Protein AF-A0AAU6Q369-F1 (afdb_monomer)

Mean predicted aligned error: 13.65 Å

Organism: NCBI:txid3112952

Secondary structure (DSSP, 8-state):
-PPP-SHHHHHHHHHHHHHHHTSTT----HHHHHHHHHSPPPPPTTS-HHHHHHHHHHHHHHHHHHHHHHHHHHHHHHHHHHHHHHTSTTSHHHHHHHHHHHHHHHSS---

Foldseek 3Di:
DDQDPDPVSVVVVVVVQVVQVPDPPRDRVVVVVVCVQLDQDDDDPPDDPVVSVVVSVVSNVVVVVVVVVVVVVVVVVVVVVLVCQQPDVVHDVVVVVVVVVVVVVVPPDDD

Solvent-accessible surface area (backbone atoms only — not comparable to full-atom values): 6662 Å² total; per-residue (Å²): 137,86,82,63,88,46,72,67,43,46,53,51,51,52,52,55,51,56,56,42,68,72,42,89,90,56,83,62,67,52,68,63,49,50,53,61,72,67,48,86,72,84,78,56,94,92,54,55,71,69,58,46,53,50,51,52,49,51,51,50,52,53,51,53,53,54,54,49,52,48,51,53,52,53,50,54,53,51,48,53,53,48,53,52,50,41,72,35,93,82,14,50,62,56,53,53,55,52,45,54,59,50,50,57,65,73,68,60,76,86,126

Structure (mmCIF, N/CA/C/O backbone):
data_AF-A0AAU6Q369-F1
#
_entry.id   AF-A0AAU6Q369-F1
#
loop_
_atom_site.group_PDB
_atom_site.id
_atom_site.type_symbol
_atom_site.label_atom_id
_atom_site.label_alt_id
_atom_site.label_comp_id
_atom_site.label_asym_id
_atom_site.label_entity_id
_atom_site.label_seq_id
_atom_site.pdbx_PDB_ins_code
_atom_site.Cartn_x
_atom_site.Cartn_y
_atom_site.Cartn_z
_atom_site.occupancy
_atom_site.B_iso_or_equiv
_atom_site.auth_seq_id
_atom_site.auth_comp_id
_atom_site.auth_asym_id
_atom_site.auth_atom_id
_atom_site.pdbx_PDB_model_num
ATOM 1 N N . MET A 1 1 ? -9.914 18.527 2.950 1.00 54.19 1 MET A N 1
ATOM 2 C CA . MET A 1 1 ? -11.254 18.018 2.575 1.00 54.19 1 MET A CA 1
ATOM 3 C C . MET A 1 1 ? -11.810 17.245 3.769 1.00 54.19 1 MET A C 1
ATOM 5 O O . MET A 1 1 ? -11.043 16.518 4.384 1.00 54.19 1 MET A O 1
ATOM 9 N N . LYS A 1 2 ? -13.066 17.463 4.187 1.00 54.66 2 LYS A N 1
ATOM 10 C CA . LYS A 1 2 ? -13.653 16.748 5.342 1.00 54.66 2 LYS A CA 1
ATOM 11 C C . LYS A 1 2 ? -14.135 15.364 4.893 1.00 54.66 2 LYS A C 1
ATOM 13 O O . LYS A 1 2 ? -14.84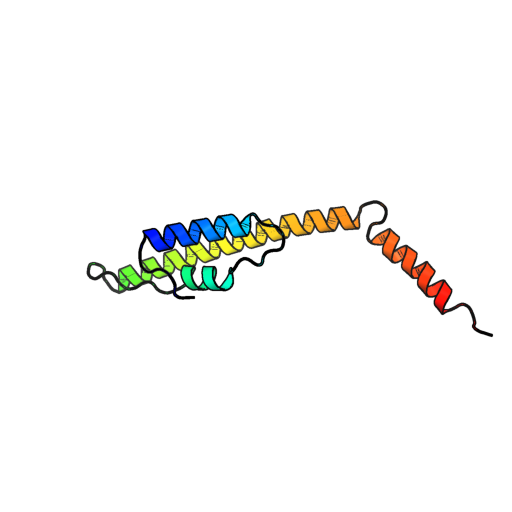6 15.281 3.897 1.00 54.66 2 LYS A O 1
ATOM 18 N N . LEU A 1 3 ? -13.756 14.311 5.620 1.00 56.22 3 LEU A N 1
ATOM 19 C CA . LEU A 1 3 ? -14.163 12.937 5.308 1.00 56.22 3 LEU A CA 1
ATOM 20 C C . LEU A 1 3 ? -15.655 12.705 5.625 1.00 56.22 3 LEU A C 1
ATOM 22 O O . LEU A 1 3 ? -16.151 13.209 6.641 1.00 56.22 3 LEU A O 1
ATOM 26 N N . PRO A 1 4 ? -16.379 11.949 4.779 1.00 68.12 4 PRO A N 1
ATOM 27 C CA . PRO A 1 4 ? -17.793 11.666 4.977 1.00 68.12 4 PRO A CA 1
ATOM 28 C C . PRO A 1 4 ? -18.026 10.720 6.161 1.00 68.12 4 PRO A C 1
ATOM 30 O O . PRO A 1 4 ? -17.366 9.693 6.307 1.00 68.12 4 PRO A O 1
ATOM 33 N N . LYS A 1 5 ? -19.007 11.062 7.004 1.00 68.81 5 LYS A N 1
ATOM 34 C CA . LYS A 1 5 ? -19.382 10.270 8.189 1.00 68.81 5 LYS A CA 1
ATOM 35 C C . LYS A 1 5 ? -20.499 9.257 7.919 1.00 68.81 5 LYS A C 1
ATOM 37 O O . LYS A 1 5 ? -20.651 8.311 8.681 1.00 68.81 5 LYS A O 1
ATOM 42 N N . THR A 1 6 ? -21.272 9.445 6.850 1.00 75.00 6 THR A N 1
ATOM 43 C CA . THR A 1 6 ? -22.414 8.590 6.497 1.00 75.00 6 THR A CA 1
ATOM 44 C C . THR A 1 6 ? -21.986 7.433 5.596 1.00 75.00 6 THR A C 1
ATOM 46 O O . THR A 1 6 ? -21.026 7.559 4.835 1.00 75.00 6 THR A O 1
ATOM 49 N N . ALA A 1 7 ? -22.710 6.311 5.651 1.00 61.41 7 ALA A N 1
ATOM 50 C CA . ALA A 1 7 ? -22.468 5.158 4.777 1.00 61.41 7 ALA A CA 1
ATOM 51 C C . ALA A 1 7 ? -22.526 5.546 3.288 1.00 61.41 7 ALA A C 1
ATOM 53 O O . ALA A 1 7 ? -21.645 5.192 2.512 1.00 61.41 7 ALA A O 1
ATOM 54 N N . GLU A 1 8 ? -23.503 6.370 2.920 1.00 64.12 8 GLU A N 1
ATOM 55 C CA . GLU A 1 8 ? -23.689 6.898 1.566 1.00 64.12 8 GLU A CA 1
ATOM 56 C C . GLU A 1 8 ? -22.504 7.758 1.102 1.00 64.12 8 GLU A C 1
ATOM 58 O O . GLU A 1 8 ? -22.017 7.622 -0.020 1.00 64.12 8 GLU A O 1
ATOM 63 N N . GLY A 1 9 ? -21.964 8.592 1.996 1.00 68.94 9 GLY A N 1
ATOM 64 C CA . GLY A 1 9 ? -20.775 9.383 1.704 1.00 68.94 9 GLY A CA 1
ATOM 65 C C . GLY A 1 9 ? -19.510 8.528 1.568 1.00 68.94 9 GLY A C 1
ATOM 66 O O . GLY A 1 9 ? -18.663 8.832 0.732 1.00 68.94 9 GLY A O 1
ATOM 67 N N . LYS A 1 10 ? -19.396 7.432 2.330 1.00 67.38 10 LYS A N 1
ATOM 68 C CA . LYS A 1 10 ? -18.300 6.459 2.188 1.00 67.38 10 LYS A CA 1
ATOM 69 C C . LYS A 1 10 ? -18.374 5.706 0.853 1.00 67.38 10 LYS A C 1
ATOM 71 O O . LYS A 1 10 ? -17.348 5.552 0.199 1.00 67.38 10 LYS A O 1
ATOM 76 N N . ILE A 1 11 ? -19.572 5.298 0.420 1.00 69.00 11 ILE A N 1
ATOM 77 C CA . ILE A 1 11 ? -19.799 4.644 -0.884 1.00 69.00 11 ILE A CA 1
ATOM 78 C C . ILE A 1 11 ? -19.431 5.589 -2.032 1.00 69.00 11 ILE A C 1
ATOM 80 O O . ILE A 1 11 ? -18.718 5.195 -2.953 1.00 69.00 11 ILE A O 1
ATOM 84 N N . LYS A 1 12 ? -19.871 6.850 -1.955 1.00 70.88 12 LYS A N 1
ATOM 85 C CA . LYS A 1 12 ? -19.549 7.866 -2.961 1.00 70.88 12 LYS A CA 1
ATOM 86 C C . LYS A 1 12 ? -18.042 8.106 -3.070 1.00 70.88 12 LYS A C 1
ATOM 88 O O . LYS A 1 12 ? -17.504 8.086 -4.172 1.00 70.88 12 LYS A O 1
ATOM 93 N N . LEU A 1 13 ? -17.363 8.252 -1.931 1.00 72.19 13 LEU A N 1
ATOM 94 C CA . LEU A 1 13 ? -15.910 8.395 -1.889 1.00 72.19 13 LEU A CA 1
ATOM 95 C C . LEU A 1 13 ? -15.225 7.175 -2.527 1.00 72.19 13 LEU A C 1
ATOM 97 O O . LEU A 1 13 ? -14.368 7.342 -3.388 1.00 72.19 13 LEU A O 1
ATOM 101 N N . ALA A 1 14 ? -15.640 5.951 -2.181 1.00 67.75 14 ALA A N 1
ATOM 102 C CA . ALA A 1 14 ? -15.085 4.725 -2.761 1.00 67.75 14 ALA A CA 1
ATOM 103 C C . ALA A 1 14 ? -15.242 4.655 -4.294 1.00 67.75 14 ALA A C 1
ATOM 105 O O . ALA A 1 14 ? -14.309 4.247 -4.984 1.00 67.75 14 ALA A O 1
ATOM 106 N N . ALA A 1 15 ? -16.383 5.090 -4.837 1.00 70.50 15 ALA A N 1
ATOM 107 C CA . ALA A 1 15 ? -16.613 5.152 -6.281 1.00 70.50 15 ALA A CA 1
ATOM 108 C C . ALA A 1 15 ? -15.702 6.179 -6.980 1.00 70.50 15 ALA A C 1
ATOM 110 O O . ALA A 1 15 ? -15.103 5.868 -8.009 1.00 70.50 15 ALA A O 1
ATOM 111 N N . GLU A 1 16 ? -15.541 7.371 -6.396 1.00 73.88 16 GLU A N 1
ATOM 112 C CA . GLU A 1 16 ? -14.643 8.419 -6.909 1.00 73.88 16 GLU A CA 1
ATOM 113 C C . GLU A 1 16 ? -13.180 7.942 -6.938 1.00 73.88 16 GLU A C 1
ATOM 115 O O . GLU A 1 16 ? -12.448 8.184 -7.898 1.00 73.88 16 GLU A O 1
ATOM 120 N N . LEU A 1 17 ? -12.764 7.191 -5.918 1.00 67.94 17 LEU A N 1
ATOM 121 C CA . LEU A 1 17 ? -11.420 6.622 -5.816 1.00 67.94 17 LEU A CA 1
ATOM 122 C C . LEU A 1 17 ? -11.176 5.492 -6.818 1.00 67.94 17 LEU A C 1
ATOM 124 O O . LEU A 1 17 ? -10.103 5.431 -7.415 1.00 67.94 17 LEU A O 1
ATOM 128 N N . LEU A 1 18 ? -12.165 4.620 -7.034 1.00 66.88 18 LEU A N 1
ATOM 129 C CA . LEU A 1 18 ? -12.107 3.587 -8.071 1.00 66.88 18 LEU A CA 1
ATOM 130 C C . LEU A 1 18 ? -11.991 4.207 -9.467 1.00 66.88 18 LEU A C 1
ATOM 132 O O . LEU A 1 18 ? -11.221 3.721 -10.292 1.00 66.88 18 LEU A O 1
ATOM 136 N N . GLN A 1 19 ? -12.705 5.304 -9.719 1.00 69.62 19 GLN A N 1
ATOM 137 C CA . GLN A 1 19 ? -12.635 6.024 -10.987 1.00 69.62 19 GLN A CA 1
ATOM 138 C C . GLN A 1 19 ? -11.279 6.720 -11.181 1.00 69.62 19 GLN A C 1
ATOM 140 O O . GLN A 1 19 ? -10.708 6.659 -12.270 1.00 69.62 19 GLN A O 1
ATOM 145 N N . ALA A 1 20 ? -10.720 7.321 -10.127 1.00 66.06 20 ALA A N 1
ATOM 146 C CA . ALA A 1 20 ? -9.376 7.897 -10.161 1.00 66.06 20 ALA A CA 1
ATOM 147 C C . ALA A 1 20 ? -8.289 6.823 -10.371 1.00 66.06 20 ALA A C 1
ATOM 149 O O . ALA A 1 20 ? -7.318 7.068 -11.082 1.00 66.06 20 ALA A O 1
ATOM 150 N N . ALA A 1 21 ? -8.476 5.610 -9.833 1.00 63.97 21 ALA A N 1
ATOM 151 C CA . ALA A 1 21 ? -7.532 4.495 -9.982 1.00 63.97 21 ALA A CA 1
ATOM 152 C C . ALA A 1 21 ? -7.450 3.967 -11.419 1.00 63.97 21 ALA A C 1
ATOM 154 O O . ALA A 1 21 ? -6.450 3.365 -11.808 1.00 63.97 21 ALA A O 1
ATOM 155 N N . GLN A 1 22 ? -8.502 4.189 -12.206 1.00 61.91 22 GLN A N 1
ATOM 156 C CA . GLN A 1 22 ? -8.567 3.803 -13.612 1.00 61.91 22 GLN A CA 1
ATOM 157 C C . GLN A 1 22 ? -7.860 4.801 -14.540 1.00 61.91 22 GLN A C 1
ATOM 159 O O . GLN A 1 22 ? -7.663 4.483 -15.712 1.00 61.91 22 GLN A O 1
ATOM 164 N N . GLN A 1 23 ? -7.462 5.986 -14.056 1.00 65.44 23 GLN A N 1
ATOM 165 C CA . GLN A 1 23 ? -6.806 7.004 -14.878 1.00 65.44 23 GLN A CA 1
ATOM 166 C C . GLN A 1 23 ? -5.272 6.934 -14.771 1.00 65.44 23 GLN A C 1
ATOM 168 O O . GLN A 1 23 ? -4.714 7.168 -13.697 1.00 65.44 23 GLN A O 1
ATOM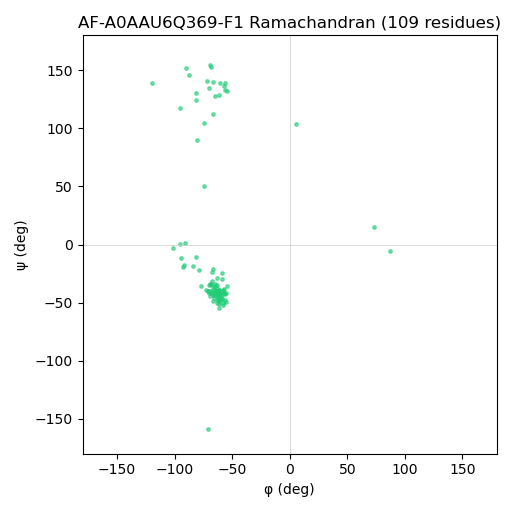 173 N N . PRO A 1 24 ? -4.551 6.656 -15.874 1.00 59.53 24 PRO A N 1
ATOM 174 C CA . PRO A 1 24 ? -3.092 6.645 -15.873 1.00 59.53 24 PRO A CA 1
ATOM 175 C C . PRO A 1 24 ? -2.518 8.026 -15.521 1.00 59.53 24 PRO A C 1
ATOM 177 O O . PRO A 1 24 ? -2.868 9.023 -16.146 1.00 59.53 24 PRO A O 1
ATOM 180 N N . GLY A 1 25 ? -1.602 8.084 -14.551 1.00 63.25 25 GLY A N 1
ATOM 181 C CA . GLY A 1 25 ? -0.827 9.293 -14.232 1.00 63.25 25 GLY A CA 1
ATOM 182 C C . GLY A 1 25 ? -1.475 10.269 -13.244 1.00 63.25 25 GLY A C 1
ATOM 183 O O . GLY A 1 25 ? -0.809 11.210 -12.816 1.00 63.25 25 GLY A O 1
ATOM 184 N N . GLN A 1 26 ? -2.722 10.043 -12.826 1.00 60.34 26 GLN A N 1
ATOM 185 C CA . GLN A 1 26 ? -3.318 10.777 -11.708 1.00 60.34 26 GLN A CA 1
ATOM 186 C C . GLN A 1 26 ? -2.861 10.146 -10.382 1.00 60.34 26 GLN A C 1
ATOM 188 O O . GLN A 1 26 ? -3.057 8.943 -10.184 1.00 60.34 26 GLN A O 1
ATOM 193 N N . PRO A 1 27 ? -2.249 10.910 -9.457 1.00 59.25 27 PRO A N 1
ATOM 194 C CA . PRO A 1 27 ? -1.934 10.394 -8.139 1.00 59.25 27 PRO A CA 1
ATOM 195 C C . PRO A 1 27 ? -3.239 10.119 -7.399 1.00 59.25 27 PRO A C 1
ATOM 197 O O . PRO A 1 27 ? -3.983 11.030 -7.035 1.00 59.25 27 PRO A O 1
ATOM 200 N N . LEU A 1 28 ? -3.507 8.839 -7.159 1.00 63.00 28 LEU A N 1
ATOM 201 C CA . LEU A 1 28 ? -4.534 8.444 -6.213 1.00 63.00 28 LEU A CA 1
ATOM 202 C C . LEU A 1 28 ? -4.228 9.081 -4.851 1.00 63.00 28 LEU A C 1
ATOM 204 O O . LEU A 1 28 ? -3.069 9.048 -4.422 1.00 63.00 28 LEU A O 1
ATOM 208 N N . PRO A 1 29 ? -5.232 9.591 -4.115 1.00 67.19 29 PRO A N 1
ATOM 209 C CA . PRO A 1 29 ? -5.048 10.074 -2.749 1.00 67.19 29 PRO A CA 1
ATOM 210 C C . PRO A 1 29 ? -4.904 8.888 -1.774 1.00 67.19 29 PRO A C 1
ATOM 212 O O . PRO A 1 29 ? -5.586 8.807 -0.754 1.00 67.19 29 PRO A O 1
ATOM 215 N N . LEU A 1 30 ? -4.006 7.948 -2.096 1.00 64.75 30 LEU A N 1
ATOM 216 C CA . LEU A 1 30 ? -3.735 6.716 -1.358 1.00 64.75 30 LEU A CA 1
ATOM 217 C C . LEU A 1 30 ? -3.397 6.998 0.102 1.00 64.75 30 LEU A C 1
ATOM 219 O O . LEU A 1 30 ? -3.840 6.246 0.955 1.00 64.75 30 LEU A O 1
ATOM 223 N N . GLY A 1 31 ? -2.691 8.094 0.399 1.00 64.38 31 GLY A N 1
ATOM 224 C CA . GLY A 1 31 ? -2.405 8.497 1.780 1.00 64.38 31 GLY A CA 1
ATOM 225 C C . GLY A 1 31 ? -3.681 8.694 2.601 1.00 64.38 31 GLY A C 1
ATOM 226 O O . GLY A 1 31 ? -3.861 8.042 3.618 1.00 64.38 31 GLY A O 1
ATOM 227 N N . GLN A 1 32 ? -4.633 9.485 2.098 1.00 66.12 32 GLN A N 1
ATOM 228 C CA . GLN A 1 32 ? -5.911 9.716 2.788 1.00 66.12 32 GLN A CA 1
ATOM 229 C C . GLN A 1 32 ? -6.786 8.458 2.841 1.00 66.12 32 GLN A C 1
ATOM 231 O O . GLN A 1 32 ? -7.553 8.273 3.786 1.00 66.12 32 GLN A O 1
ATOM 236 N N . LEU A 1 33 ? -6.677 7.593 1.829 1.00 67.44 33 LEU A N 1
ATOM 237 C CA . LEU A 1 33 ? -7.371 6.312 1.813 1.00 67.44 33 LEU A CA 1
ATOM 238 C C . LEU A 1 33 ? -6.839 5.374 2.893 1.00 67.44 33 LEU A C 1
ATOM 240 O O . LEU A 1 33 ? -7.618 4.794 3.641 1.00 67.44 33 LEU A O 1
ATOM 244 N N . ILE A 1 34 ? -5.517 5.244 2.968 1.00 68.38 34 ILE A N 1
ATOM 245 C CA . ILE A 1 34 ? -4.822 4.431 3.957 1.00 68.38 34 ILE A CA 1
ATOM 246 C C . ILE A 1 34 ? -5.137 4.973 5.345 1.00 68.38 34 ILE A C 1
ATOM 248 O O . ILE A 1 34 ? -5.589 4.194 6.174 1.00 68.38 34 ILE A O 1
ATOM 252 N N . ASP A 1 35 ? -5.035 6.288 5.561 1.00 70.19 35 ASP A N 1
ATOM 253 C CA . ASP A 1 35 ? -5.388 6.938 6.827 1.00 70.19 35 ASP A CA 1
ATOM 254 C C . ASP A 1 35 ? -6.829 6.618 7.249 1.00 70.19 35 ASP A C 1
ATOM 256 O O . ASP A 1 35 ? -7.083 6.318 8.413 1.00 70.19 35 ASP A O 1
ATOM 260 N N . HIS A 1 36 ? -7.786 6.616 6.313 1.00 69.00 36 HIS A N 1
ATOM 261 C CA . HIS A 1 36 ? -9.170 6.244 6.612 1.00 69.00 36 HIS A CA 1
ATOM 262 C C . HIS A 1 36 ? -9.335 4.750 6.913 1.00 69.00 36 HIS A C 1
ATOM 264 O O . HIS A 1 36 ? -10.078 4.377 7.821 1.00 69.00 36 HIS A O 1
ATOM 270 N N . LEU A 1 37 ? -8.656 3.897 6.147 1.00 69.00 37 LEU A N 1
ATOM 271 C CA . LEU A 1 37 ? -8.731 2.451 6.300 1.00 69.00 37 LEU A CA 1
ATOM 272 C C . LEU A 1 37 ? -8.067 1.989 7.597 1.00 69.00 37 LEU A C 1
ATOM 274 O O . LEU A 1 37 ? -8.573 1.058 8.206 1.00 69.00 37 LEU A O 1
ATOM 278 N N . ILE A 1 38 ? -6.995 2.627 8.067 1.00 73.06 38 ILE A N 1
ATOM 279 C CA . ILE A 1 38 ? -6.296 2.226 9.300 1.00 73.06 38 ILE A CA 1
ATOM 280 C C . ILE A 1 38 ? -6.756 2.992 10.544 1.00 73.06 38 ILE A C 1
ATOM 282 O O . ILE A 1 38 ? -6.426 2.579 11.652 1.00 73.06 38 ILE A O 1
ATOM 286 N N . ALA A 1 39 ? -7.527 4.075 10.392 1.00 80.25 39 ALA A N 1
ATOM 287 C CA . ALA A 1 39 ? -8.041 4.840 11.525 1.00 80.25 39 ALA A CA 1
ATOM 288 C C . ALA A 1 39 ? -8.860 3.960 12.476 1.00 80.25 39 ALA A C 1
ATOM 290 O O . ALA A 1 39 ? -9.709 3.175 12.029 1.00 80.25 39 ALA A O 1
ATOM 291 N N . ALA A 1 40 ? -8.628 4.136 13.779 1.00 81.38 40 ALA A N 1
ATOM 292 C CA . ALA A 1 40 ? -9.429 3.523 14.830 1.00 81.38 40 ALA A CA 1
ATOM 293 C C . ALA A 1 40 ? -10.904 3.911 14.658 1.00 81.38 40 ALA A C 1
ATOM 295 O O . ALA A 1 40 ? -11.237 5.077 14.414 1.00 81.38 40 ALA A O 1
ATOM 296 N N . GLN A 1 41 ? -11.784 2.921 14.736 1.00 82.75 41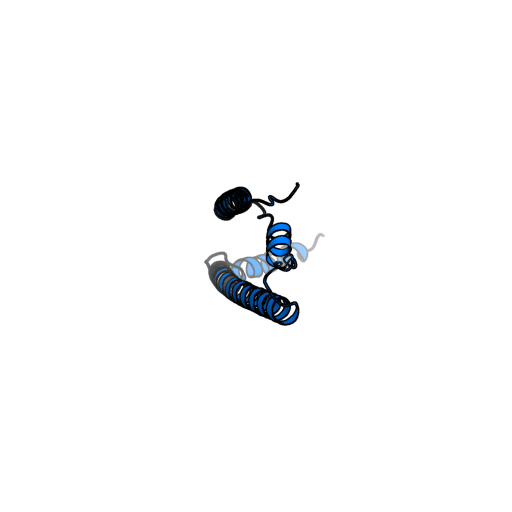 GLN A N 1
ATOM 297 C CA . GLN A 1 41 ? -13.221 3.119 14.668 1.00 82.75 41 GLN A CA 1
ATOM 298 C C . GLN A 1 41 ? -13.767 3.396 16.071 1.00 82.75 41 GLN A C 1
ATOM 300 O O . GLN A 1 41 ? -13.268 2.846 17.054 1.00 82.75 41 GLN A O 1
ATOM 305 N N . PRO A 1 42 ? -14.799 4.246 16.191 1.00 86.31 42 PRO A N 1
ATOM 306 C CA . PRO A 1 42 ? -15.452 4.465 17.473 1.00 86.31 42 PRO A CA 1
ATOM 307 C C . PRO A 1 42 ? -16.041 3.152 18.000 1.00 86.31 42 PRO A C 1
ATOM 309 O O . PRO A 1 42 ? -16.635 2.390 17.234 1.00 86.31 42 PRO A O 1
ATOM 312 N N . GLN A 1 43 ? -15.896 2.917 19.304 1.00 90.25 43 GLN A N 1
ATOM 313 C CA . GLN A 1 43 ? -16.481 1.756 19.970 1.00 90.25 43 GLN A CA 1
ATOM 314 C C . GLN A 1 43 ? -18.018 1.832 19.925 1.00 90.25 43 GLN A C 1
ATOM 316 O O . GLN A 1 43 ? -18.583 2.848 20.344 1.00 90.25 43 GLN A O 1
ATOM 321 N N . PRO A 1 44 ? -18.716 0.783 19.454 1.00 91.44 44 PRO A N 1
ATOM 322 C CA . PRO A 1 44 ? -20.168 0.701 19.554 1.00 91.44 44 PRO A CA 1
ATOM 323 C C . PRO A 1 44 ? -20.624 0.569 21.013 1.00 91.44 44 PRO A C 1
ATOM 325 O O . PRO A 1 44 ? -20.050 -0.206 21.774 1.00 91.44 44 PRO A O 1
ATOM 328 N N . GLU A 1 45 ? -21.712 1.249 21.387 1.00 91.50 45 GLU A N 1
ATOM 329 C CA . GLU A 1 45 ? -22.264 1.210 22.756 1.00 91.50 45 GLU A CA 1
ATOM 330 C C . GLU A 1 45 ? -22.646 -0.209 23.223 1.00 91.50 45 GLU A C 1
ATOM 332 O O . GLU A 1 45 ? -22.670 -0.489 24.418 1.00 91.50 45 GLU A O 1
ATOM 337 N N . SER A 1 46 ? -22.927 -1.119 22.286 1.00 92.94 46 SER A N 1
ATOM 338 C CA . SER A 1 46 ? -23.344 -2.499 22.555 1.00 92.94 46 SER A CA 1
ATOM 339 C C . SER A 1 46 ? -22.199 -3.517 22.639 1.00 92.94 46 SER A C 1
ATOM 341 O O . SER A 1 46 ? -22.476 -4.706 22.789 1.00 92.94 46 SER A O 1
ATOM 343 N N . VAL A 1 47 ? -20.936 -3.103 22.491 1.00 93.00 47 VAL A N 1
ATOM 344 C CA . VAL A 1 47 ? -19.776 -4.010 22.402 1.00 93.00 47 VAL A CA 1
ATOM 345 C C . VAL A 1 47 ? -18.797 -3.721 23.537 1.00 93.00 47 VAL A C 1
ATOM 347 O O . VAL A 1 47 ? -18.543 -2.565 23.876 1.00 93.00 47 VAL A O 1
ATOM 350 N N . THR A 1 48 ? -18.234 -4.770 24.144 1.00 95.94 48 THR A N 1
ATOM 351 C CA . THR A 1 48 ? -17.225 -4.597 25.199 1.00 95.94 48 THR A CA 1
ATOM 352 C C . THR A 1 48 ? -15.931 -4.018 24.624 1.00 95.94 48 THR A C 1
ATOM 354 O O . THR A 1 48 ? -15.600 -4.241 23.462 1.00 95.94 48 THR A O 1
ATOM 357 N N . GLU A 1 49 ? -15.155 -3.304 25.441 1.00 93.31 49 GLU A N 1
ATOM 358 C CA . GLU A 1 49 ? -13.877 -2.726 24.995 1.00 93.31 49 GLU A CA 1
ATOM 359 C C . GLU A 1 49 ? -12.915 -3.804 24.473 1.00 93.31 49 GLU A C 1
ATOM 361 O O . GLU A 1 49 ? -12.252 -3.621 23.452 1.00 93.31 49 GLU A O 1
ATOM 366 N N . LYS A 1 50 ? -12.888 -4.964 25.140 1.00 95.50 50 LYS A N 1
ATOM 367 C CA . LYS A 1 50 ? -12.069 -6.111 24.743 1.00 95.50 50 LYS A CA 1
ATOM 368 C C . LYS A 1 50 ? -12.444 -6.628 23.353 1.00 95.50 50 LYS A C 1
ATOM 370 O O . LYS A 1 50 ? -11.549 -6.859 22.541 1.00 95.50 50 LYS A O 1
ATOM 375 N N . ASP A 1 51 ? -13.736 -6.819 23.094 1.00 95.12 51 ASP A N 1
ATOM 376 C CA . ASP A 1 51 ? -14.206 -7.345 21.809 1.00 95.12 51 ASP A CA 1
ATOM 377 C C . ASP A 1 51 ? -13.977 -6.322 20.691 1.00 95.12 51 ASP A C 1
ATOM 379 O O . ASP A 1 51 ? -13.448 -6.679 19.641 1.00 95.12 51 ASP A O 1
ATOM 383 N N . HIS A 1 52 ? -14.239 -5.036 20.958 1.00 93.31 52 HIS A N 1
ATOM 384 C CA . HIS A 1 52 ? -13.961 -3.945 20.017 1.00 93.31 52 HIS A CA 1
ATOM 385 C C . HIS A 1 52 ? -12.474 -3.877 19.646 1.00 93.31 52 HIS A C 1
ATOM 387 O O . HIS A 1 52 ? -12.125 -3.842 18.468 1.00 93.31 52 HIS A O 1
ATOM 393 N N . CYS A 1 53 ? -11.573 -3.948 20.631 1.00 91.81 53 CYS A N 1
ATOM 394 C CA . CYS A 1 53 ? -10.130 -3.943 20.378 1.00 91.81 53 CYS A CA 1
ATOM 395 C C . CYS A 1 53 ? -9.674 -5.159 19.559 1.00 91.81 53 CYS A C 1
ATOM 397 O O . CYS A 1 53 ? -8.786 -5.046 18.711 1.00 91.81 53 CYS A O 1
ATOM 399 N N . TRP A 1 54 ? -10.269 -6.330 19.799 1.00 92.50 54 TRP A N 1
ATOM 400 C CA . TRP A 1 54 ? -9.980 -7.529 19.018 1.00 92.50 54 TRP A CA 1
ATOM 401 C C . TRP A 1 54 ? -10.450 -7.396 17.566 1.00 92.50 54 TRP A C 1
ATOM 403 O O . TRP A 1 54 ? -9.702 -7.735 16.647 1.00 92.50 54 TRP A O 1
ATOM 413 N N . GLU A 1 55 ? -11.649 -6.863 17.342 1.00 90.25 55 GLU A N 1
ATOM 414 C CA . GLU A 1 55 ? -12.178 -6.598 16.003 1.00 90.25 55 GLU A CA 1
ATOM 415 C C . GLU A 1 55 ? -11.330 -5.567 15.248 1.00 90.25 55 GLU A C 1
ATOM 417 O O . GLU A 1 55 ? -10.976 -5.788 14.086 1.00 90.25 55 GLU A O 1
ATOM 422 N N . GLU A 1 56 ? -10.926 -4.481 15.910 1.00 89.56 56 GLU A N 1
ATOM 423 C CA . GLU A 1 56 ? -10.016 -3.483 15.345 1.00 89.56 56 GLU A CA 1
ATOM 424 C C . GLU A 1 56 ? -8.662 -4.092 14.962 1.00 89.56 56 GLU A C 1
ATOM 426 O O . GLU A 1 56 ? -8.156 -3.837 13.865 1.00 89.56 56 GLU A O 1
ATOM 431 N N . TYR A 1 57 ? -8.102 -4.952 15.819 1.00 89.19 57 TYR A N 1
ATOM 432 C CA . TYR A 1 57 ? -6.868 -5.681 15.528 1.00 89.19 57 TYR A CA 1
ATOM 433 C C . TYR A 1 57 ? -7.016 -6.595 14.305 1.00 89.19 57 TYR A C 1
ATOM 435 O O . TYR A 1 57 ? -6.171 -6.570 13.406 1.00 89.19 57 TYR A O 1
ATOM 443 N N . GLN A 1 58 ? -8.093 -7.384 14.231 1.00 90.00 58 GLN A N 1
ATOM 444 C CA . GLN A 1 58 ? -8.334 -8.272 13.090 1.00 90.00 58 GLN A CA 1
ATOM 445 C C . GLN A 1 58 ? -8.527 -7.489 11.792 1.00 90.00 58 GLN A C 1
ATOM 447 O O . GLN A 1 58 ? -7.981 -7.869 10.754 1.00 90.00 58 GLN A O 1
ATOM 452 N N . ARG A 1 59 ? -9.233 -6.358 11.851 1.00 86.62 59 ARG A N 1
ATOM 453 C CA . ARG A 1 59 ? -9.407 -5.446 10.718 1.00 86.62 59 ARG A CA 1
ATOM 454 C C . ARG A 1 59 ? -8.069 -4.888 10.234 1.00 86.62 59 ARG A C 1
ATOM 456 O O . ARG A 1 59 ? -7.780 -4.964 9.040 1.00 86.62 59 ARG A O 1
ATOM 463 N N . ALA A 1 60 ? -7.235 -4.379 11.142 1.00 84.06 60 ALA A N 1
ATOM 464 C CA . ALA A 1 60 ? -5.907 -3.862 10.809 1.00 84.06 60 ALA A CA 1
ATOM 465 C C . ALA A 1 60 ? -5.007 -4.948 10.195 1.00 84.06 60 ALA A C 1
ATOM 467 O O . ALA A 1 60 ? -4.324 -4.708 9.198 1.00 84.06 60 ALA A O 1
ATOM 468 N N . ARG A 1 61 ? -5.056 -6.167 10.744 1.00 86.50 61 ARG A N 1
ATOM 469 C CA . ARG A 1 61 ? -4.332 -7.329 10.218 1.00 86.50 61 ARG A CA 1
ATOM 470 C C . ARG A 1 61 ? -4.812 -7.739 8.821 1.00 86.50 61 ARG A C 1
ATOM 472 O O . ARG A 1 61 ? -3.989 -8.059 7.972 1.00 86.50 61 ARG A O 1
ATOM 479 N N . GLY A 1 62 ? -6.117 -7.731 8.560 1.00 85.81 62 GLY A N 1
ATOM 480 C CA . GLY A 1 62 ? -6.654 -8.018 7.226 1.00 85.81 62 GLY A CA 1
ATOM 481 C C . GLY A 1 62 ? -6.196 -6.991 6.187 1.00 85.81 62 GLY A C 1
ATOM 482 O O . GLY A 1 62 ? -5.750 -7.354 5.101 1.00 85.81 62 GLY A O 1
ATOM 483 N N . LEU A 1 63 ? -6.230 -5.704 6.547 1.00 82.81 63 LEU A N 1
ATOM 484 C CA . LEU A 1 63 ? -5.768 -4.620 5.677 1.00 82.81 63 LEU A CA 1
ATOM 485 C C . LEU A 1 63 ? -4.277 -4.727 5.344 1.00 82.81 63 LEU A C 1
ATOM 487 O O . LEU A 1 63 ? -3.903 -4.533 4.187 1.00 82.81 63 LEU A O 1
ATOM 491 N N . SER A 1 64 ? -3.426 -5.060 6.319 1.00 81.06 64 SER A N 1
ATOM 492 C CA . SER A 1 64 ? -1.987 -5.196 6.073 1.00 81.06 64 SER A CA 1
ATOM 493 C C . SER A 1 64 ? -1.662 -6.356 5.129 1.00 81.06 64 SER A C 1
ATOM 495 O O . SER A 1 64 ? -0.805 -6.201 4.261 1.00 81.06 64 SER A O 1
ATOM 497 N N . LEU A 1 65 ? -2.387 -7.475 5.232 1.00 83.25 65 LEU A N 1
ATOM 498 C CA . LEU A 1 65 ? -2.249 -8.603 4.306 1.00 83.25 65 LEU A CA 1
ATOM 499 C C . LEU A 1 65 ? -2.632 -8.209 2.873 1.00 83.25 65 LEU A C 1
ATOM 501 O O . LEU A 1 65 ? -1.856 -8.441 1.950 1.00 83.25 65 LEU A O 1
ATOM 505 N N . HIS A 1 66 ? -3.773 -7.542 2.686 1.00 81.38 66 HIS A N 1
ATOM 506 C CA . HIS A 1 66 ? -4.200 -7.099 1.356 1.00 81.38 66 HIS A CA 1
ATOM 507 C C . HIS A 1 66 ? -3.240 -6.084 0.723 1.00 81.38 66 HIS A C 1
ATOM 509 O O . HIS A 1 66 ? -2.948 -6.174 -0.470 1.00 81.38 66 HIS A O 1
ATOM 515 N N . LEU A 1 67 ? -2.721 -5.134 1.508 1.00 80.50 67 LEU A N 1
ATOM 516 C CA . LEU A 1 67 ? -1.723 -4.174 1.027 1.00 80.50 67 LEU A CA 1
ATOM 517 C C . LEU A 1 67 ? -0.418 -4.866 0.619 1.00 80.50 67 LEU A C 1
ATOM 519 O O . LEU A 1 67 ? 0.180 -4.499 -0.393 1.00 80.50 67 LEU A O 1
ATOM 523 N N . PHE A 1 68 ? 0.015 -5.873 1.380 1.00 81.75 68 PHE A N 1
ATOM 524 C CA . PHE A 1 68 ? 1.206 -6.652 1.057 1.00 81.75 68 PHE A CA 1
ATOM 525 C C . PHE A 1 68 ? 1.035 -7.461 -0.237 1.00 81.75 68 PHE A C 1
ATOM 527 O O . PHE A 1 68 ? 1.906 -7.414 -1.108 1.00 81.75 68 PHE A O 1
ATOM 534 N N . ASP A 1 69 ? -0.101 -8.140 -0.406 1.00 82.00 69 ASP A N 1
ATOM 535 C CA . ASP A 1 69 ? -0.409 -8.887 -1.631 1.00 82.00 69 ASP A CA 1
ATOM 536 C C . ASP A 1 69 ? -0.396 -7.976 -2.864 1.00 82.00 69 A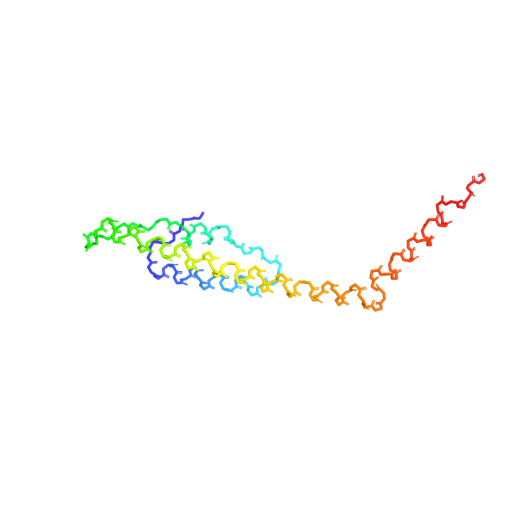SP A C 1
ATOM 538 O O . ASP A 1 69 ? 0.184 -8.317 -3.902 1.00 82.00 69 ASP A O 1
ATOM 542 N N . GLU A 1 70 ? -0.984 -6.785 -2.741 1.00 82.62 70 GLU A N 1
ATOM 543 C CA . GLU A 1 70 ? -1.025 -5.807 -3.821 1.00 82.62 70 GLU A CA 1
ATOM 544 C C . GLU A 1 70 ? 0.368 -5.249 -4.145 1.00 82.62 70 GLU A C 1
ATOM 546 O O . GLU A 1 70 ? 0.740 -5.165 -5.319 1.00 82.62 70 GLU A O 1
ATOM 551 N N . TYR A 1 71 ? 1.183 -4.958 -3.125 1.00 79.19 71 TYR A N 1
ATOM 552 C CA . TYR A 1 71 ? 2.592 -4.596 -3.299 1.00 79.19 71 TYR A CA 1
ATOM 553 C C . TYR A 1 71 ? 3.351 -5.672 -4.089 1.00 79.19 71 TYR A C 1
ATOM 555 O O . TYR A 1 71 ? 4.009 -5.366 -5.089 1.00 79.19 71 TYR A O 1
ATOM 563 N N . CYS A 1 72 ? 3.211 -6.944 -3.705 1.00 85.81 72 CYS A N 1
ATOM 564 C CA . CYS A 1 72 ? 3.846 -8.053 -4.409 1.00 85.81 72 CYS A CA 1
ATOM 565 C C . CYS A 1 72 ? 3.348 -8.187 -5.855 1.00 85.81 72 CYS A C 1
ATOM 567 O O . CYS A 1 72 ? 4.142 -8.446 -6.766 1.00 85.81 72 CYS A O 1
ATOM 569 N N . ARG A 1 73 ? 2.044 -8.015 -6.094 1.00 88.88 73 ARG A N 1
ATOM 570 C CA . ARG A 1 73 ? 1.444 -8.085 -7.433 1.00 88.88 73 ARG A CA 1
ATOM 571 C C . ARG A 1 73 ? 1.978 -6.980 -8.342 1.00 88.88 73 ARG A C 1
ATOM 573 O O . ARG A 1 73 ? 2.425 -7.274 -9.453 1.00 88.88 73 ARG A O 1
ATOM 580 N N . VAL A 1 74 ? 1.953 -5.730 -7.877 1.00 79.56 74 VAL A N 1
ATOM 581 C CA . VAL A 1 74 ? 2.459 -4.568 -8.623 1.00 79.56 74 VAL A CA 1
ATOM 582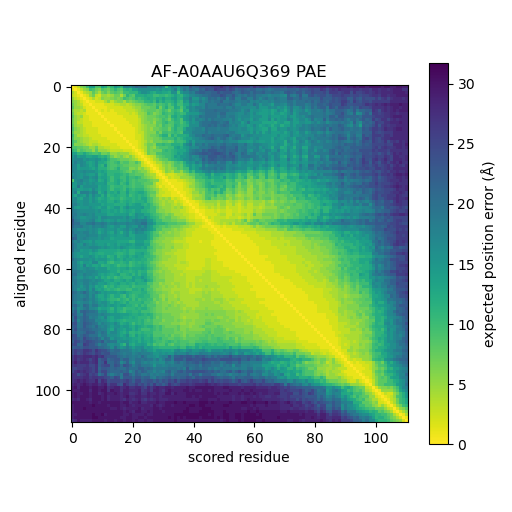 C C . VAL A 1 74 ? 3.954 -4.716 -8.889 1.00 79.56 74 VAL A C 1
ATOM 584 O O . VAL A 1 74 ? 4.374 -4.534 -10.031 1.00 79.56 74 VAL A O 1
ATOM 587 N N . GLY A 1 75 ? 4.735 -5.135 -7.888 1.00 82.81 75 GLY A N 1
ATOM 588 C CA . GLY A 1 75 ? 6.169 -5.392 -8.033 1.00 82.81 75 GLY A CA 1
ATOM 589 C C . GLY A 1 75 ? 6.475 -6.404 -9.139 1.00 82.81 75 GLY A C 1
ATOM 590 O O . GLY A 1 75 ? 7.276 -6.121 -10.025 1.00 82.81 75 GLY A O 1
ATOM 591 N N . LYS A 1 76 ? 5.761 -7.538 -9.174 1.00 91.06 76 LYS A N 1
ATOM 592 C CA . LYS A 1 76 ? 5.914 -8.553 -10.235 1.00 91.06 76 LYS A CA 1
ATOM 593 C C . LYS A 1 76 ? 5.576 -8.016 -11.628 1.00 91.06 76 LYS A C 1
ATOM 595 O O . LYS A 1 76 ? 6.239 -8.369 -12.600 1.00 91.06 76 LYS A O 1
ATOM 600 N N . VAL A 1 77 ? 4.531 -7.197 -11.754 1.00 85.75 77 VAL A N 1
ATOM 601 C CA . VAL A 1 77 ? 4.152 -6.596 -13.046 1.00 85.75 77 VAL A CA 1
ATOM 602 C C . VAL A 1 77 ? 5.192 -5.573 -13.495 1.00 85.75 77 VAL A C 1
ATOM 604 O O . VAL A 1 77 ? 5.572 -5.574 -14.664 1.00 85.75 77 VAL A O 1
ATOM 607 N N . AL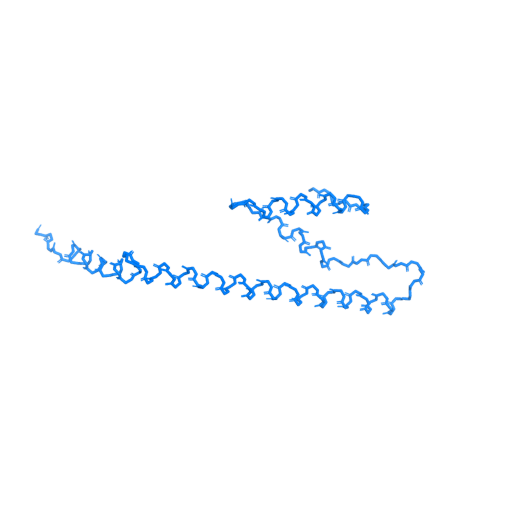A A 1 78 ? 5.658 -4.718 -12.584 1.00 81.75 78 ALA A N 1
ATOM 608 C CA . ALA A 1 78 ? 6.687 -3.726 -12.868 1.00 81.75 78 ALA A CA 1
ATOM 609 C C . ALA A 1 78 ? 8.003 -4.394 -13.284 1.00 81.75 78 ALA A C 1
ATOM 611 O O . ALA A 1 78 ? 8.563 -4.008 -14.303 1.00 81.75 78 ALA A O 1
ATOM 612 N N . GLN A 1 79 ? 8.426 -5.444 -12.573 1.00 89.44 79 GLN A N 1
ATOM 613 C CA . GLN A 1 79 ? 9.610 -6.230 -12.919 1.00 89.44 79 GLN A CA 1
ATOM 614 C C . GLN A 1 79 ? 9.497 -6.824 -14.324 1.00 89.44 79 GLN A C 1
ATOM 616 O O . GLN A 1 79 ? 10.349 -6.571 -15.159 1.00 89.44 79 GLN A O 1
ATOM 621 N N . LYS A 1 80 ? 8.388 -7.500 -14.652 1.00 91.69 80 LYS A N 1
ATOM 622 C CA . LYS A 1 80 ? 8.185 -8.035 -16.010 1.00 91.69 80 LYS A CA 1
ATOM 623 C C . LYS A 1 80 ? 8.249 -6.959 -17.096 1.00 91.69 80 LYS A C 1
ATOM 625 O O . LYS A 1 80 ? 8.736 -7.224 -18.190 1.00 91.69 80 LYS A O 1
ATOM 630 N N . ARG A 1 81 ? 7.713 -5.763 -16.826 1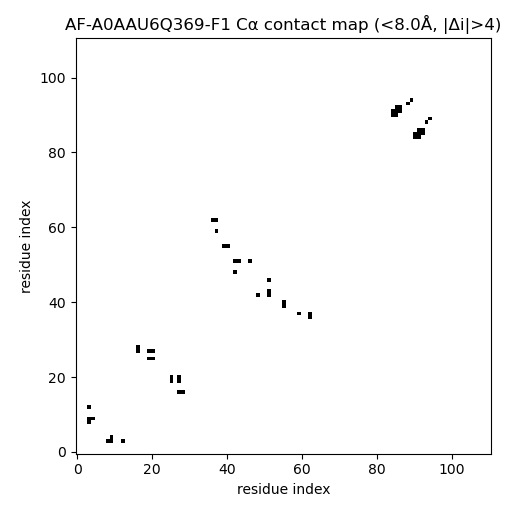.00 86.69 81 ARG A N 1
ATOM 631 C CA . ARG A 1 81 ? 7.771 -4.631 -17.765 1.00 86.69 81 ARG 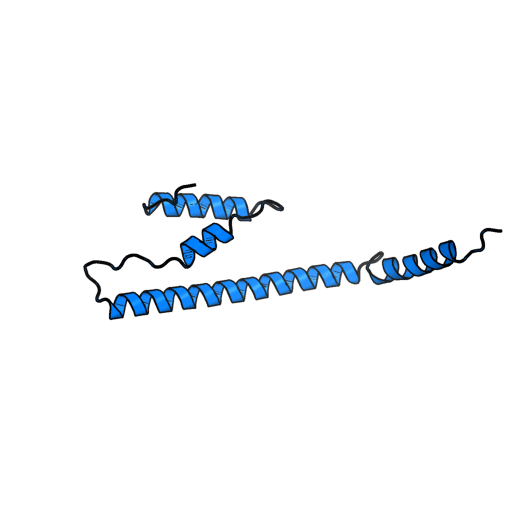A CA 1
ATOM 632 C C . ARG A 1 81 ? 9.190 -4.090 -17.908 1.00 86.69 81 ARG A C 1
ATOM 634 O O . ARG A 1 81 ? 9.576 -3.750 -19.020 1.00 86.69 81 ARG A O 1
ATOM 641 N N . TRP A 1 82 ? 9.932 -4.018 -16.805 1.00 82.38 82 TRP A N 1
ATOM 642 C CA . TRP A 1 82 ? 11.341 -3.646 -16.800 1.00 82.38 82 TRP A CA 1
ATOM 643 C C . TRP A 1 82 ? 12.160 -4.638 -17.620 1.00 82.38 82 TRP A C 1
ATOM 645 O O . TRP A 1 82 ? 12.771 -4.227 -18.597 1.00 82.38 82 TRP A O 1
ATOM 655 N N . ASP A 1 83 ? 12.065 -5.932 -17.311 1.00 88.56 83 ASP A N 1
ATOM 656 C CA . ASP A 1 83 ? 12.793 -6.995 -18.007 1.00 88.56 83 ASP A CA 1
ATOM 657 C C . ASP A 1 83 ? 12.472 -6.986 -19.512 1.00 88.56 83 ASP A C 1
ATOM 659 O O . ASP A 1 83 ? 13.361 -7.115 -20.351 1.00 88.56 83 ASP A O 1
ATOM 663 N N . ALA A 1 84 ? 11.203 -6.787 -19.884 1.00 86.62 84 ALA A N 1
ATOM 664 C CA . ALA A 1 84 ? 10.803 -6.694 -21.286 1.00 86.62 84 ALA A CA 1
ATOM 665 C C . ALA A 1 84 ? 11.396 -5.466 -21.997 1.00 86.62 84 ALA A C 1
ATOM 667 O O . ALA A 1 84 ? 11.794 -5.570 -23.153 1.00 86.62 84 ALA A O 1
ATOM 668 N N . TRP A 1 85 ? 11.453 -4.309 -21.330 1.00 86.06 85 TRP A N 1
ATOM 669 C CA . TRP A 1 85 ? 12.074 -3.101 -21.880 1.00 86.06 85 TRP A CA 1
ATOM 670 C C . TRP A 1 85 ? 13.600 -3.223 -21.962 1.00 86.06 85 TRP A C 1
ATOM 672 O O . TRP A 1 85 ? 14.200 -2.788 -22.943 1.00 86.06 85 TRP A O 1
ATOM 682 N N . GLU A 1 86 ? 14.220 -3.826 -20.948 1.00 82.25 86 GLU A N 1
ATOM 683 C CA . GLU A 1 86 ? 15.662 -4.038 -20.847 1.00 82.25 86 GLU A CA 1
ATOM 684 C C . GLU A 1 86 ? 16.177 -4.921 -21.989 1.00 82.25 86 GLU A C 1
ATOM 686 O O . GLU A 1 86 ? 17.190 -4.586 -22.603 1.00 82.25 86 GLU A O 1
ATOM 691 N N . ASN A 1 87 ? 15.435 -5.989 -22.305 1.00 83.19 87 ASN A N 1
ATOM 692 C CA . ASN A 1 87 ? 15.791 -7.000 -23.306 1.00 83.19 87 ASN A CA 1
ATOM 693 C C . ASN A 1 87 ? 15.189 -6.755 -24.704 1.00 83.19 87 ASN A C 1
ATOM 695 O O . ASN A 1 87 ? 15.384 -7.571 -25.607 1.00 83.19 87 ASN A O 1
ATOM 699 N N . ALA A 1 88 ? 14.425 -5.678 -24.906 1.00 81.94 88 ALA A N 1
ATOM 700 C CA . ALA A 1 88 ? 13.927 -5.319 -26.234 1.00 81.94 88 ALA A CA 1
ATOM 701 C C . ALA A 1 88 ? 15.078 -4.847 -27.150 1.00 81.94 88 ALA A C 1
ATOM 703 O O . ALA A 1 88 ? 16.064 -4.309 -26.648 1.00 81.94 88 ALA A O 1
ATOM 704 N N . PRO A 1 89 ? 14.956 -4.963 -28.487 1.00 78.56 89 PRO A N 1
ATOM 705 C CA . PRO A 1 89 ? 15.858 -4.277 -29.419 1.00 78.56 89 PRO A CA 1
ATOM 706 C C . PRO A 1 89 ? 15.883 -2.763 -29.137 1.00 78.56 89 PRO A C 1
ATOM 708 O O . PRO A 1 89 ? 14.826 -2.154 -28.951 1.00 78.56 89 PRO A O 1
ATOM 711 N N . GLY A 1 90 ? 17.064 -2.145 -29.057 1.00 73.88 90 GLY A N 1
ATOM 712 C CA . GLY A 1 90 ? 17.243 -0.773 -28.549 1.00 73.88 90 GLY A CA 1
ATOM 713 C C . GLY A 1 90 ? 17.087 -0.629 -27.024 1.00 73.88 90 GLY A C 1
ATOM 714 O O . GLY A 1 90 ? 16.872 0.477 -26.508 1.00 73.88 90 GLY A O 1
ATOM 715 N N . GLY A 1 91 ? 17.114 -1.749 -26.299 1.00 74.94 91 GLY A N 1
ATOM 716 C CA . GLY A 1 91 ? 16.968 -1.874 -24.848 1.00 74.94 91 GLY A CA 1
ATOM 717 C C . GLY A 1 91 ? 18.173 -1.358 -24.065 1.00 74.94 91 GLY A C 1
ATOM 718 O O . GLY A 1 91 ? 18.934 -0.516 -24.542 1.00 74.94 91 GLY A O 1
ATOM 719 N N . LEU A 1 92 ? 18.330 -1.806 -22.819 1.00 72.50 92 LEU A N 1
ATOM 720 C CA . LEU A 1 92 ? 19.352 -1.253 -21.926 1.00 72.50 92 LEU A CA 1
ATOM 721 C C . LEU A 1 92 ? 20.769 -1.555 -22.418 1.00 72.50 92 LEU A C 1
ATOM 723 O O . LEU A 1 92 ? 21.597 -0.652 -22.406 1.00 72.50 92 LEU A O 1
ATOM 727 N N . ILE A 1 93 ? 21.031 -2.783 -22.877 1.00 67.81 93 ILE A N 1
ATOM 728 C CA . ILE A 1 93 ? 22.360 -3.195 -23.354 1.00 67.81 93 ILE A CA 1
ATOM 729 C C . ILE A 1 93 ? 22.782 -2.348 -24.556 1.00 67.81 93 ILE A C 1
ATOM 731 O O . ILE A 1 93 ? 23.814 -1.701 -24.491 1.00 67.81 93 ILE A O 1
ATOM 735 N N . GLU A 1 94 ? 21.946 -2.218 -25.588 1.00 69.06 94 GLU A N 1
ATOM 736 C CA . GLU A 1 94 ? 22.269 -1.374 -26.750 1.00 69.06 94 GLU A CA 1
ATOM 737 C C . GLU A 1 94 ? 22.417 0.118 -26.384 1.00 69.06 94 GLU A C 1
ATOM 739 O O . GLU A 1 94 ? 23.273 0.814 -26.930 1.00 69.06 94 GLU A O 1
ATOM 744 N N . LYS A 1 95 ? 21.627 0.629 -25.426 1.00 67.31 95 LYS A N 1
ATOM 745 C CA . LYS A 1 95 ? 21.789 2.000 -24.904 1.00 67.31 95 LYS A CA 1
ATOM 746 C C . LYS A 1 95 ? 23.107 2.177 -24.146 1.00 67.31 95 LYS A C 1
ATOM 748 O O . LYS A 1 95 ? 23.730 3.229 -24.270 1.00 67.31 95 LYS A O 1
ATOM 753 N N . LEU A 1 96 ? 23.538 1.178 -23.380 1.00 66.12 96 LEU A N 1
ATOM 754 C CA . LEU A 1 96 ? 24.820 1.181 -22.672 1.00 66.12 96 LEU A CA 1
ATOM 755 C C . LEU A 1 96 ? 26.004 0.996 -23.633 1.00 66.12 96 LEU A C 1
ATOM 757 O O . LEU A 1 96 ? 26.992 1.713 -23.504 1.00 66.12 96 LEU A O 1
ATOM 761 N N . ASP A 1 97 ? 25.878 0.151 -24.651 1.00 66.69 97 ASP A N 1
ATOM 762 C CA . ASP A 1 97 ? 26.882 -0.014 -25.710 1.00 66.69 97 ASP A CA 1
ATOM 763 C C . ASP A 1 97 ? 27.027 1.279 -26.532 1.00 66.69 97 ASP A C 1
ATOM 765 O O . ASP A 1 97 ? 28.130 1.699 -26.885 1.00 66.69 97 ASP A O 1
ATOM 769 N N . SER A 1 98 ? 25.926 2.010 -26.748 1.00 63.59 98 SER A N 1
ATOM 770 C CA . SER A 1 98 ? 25.969 3.345 -27.361 1.00 63.59 98 SER A CA 1
ATOM 771 C C . SER A 1 98 ? 26.674 4.399 -26.489 1.00 63.59 98 SER A C 1
ATOM 773 O O . SER A 1 98 ? 27.177 5.398 -27.008 1.00 63.59 98 SER A O 1
ATOM 775 N N . LEU A 1 99 ? 26.774 4.173 -25.172 1.00 62.25 99 LEU A N 1
ATOM 776 C CA . LEU A 1 99 ? 27.517 5.040 -24.254 1.00 62.25 99 LEU A CA 1
ATOM 777 C C . LEU A 1 99 ? 29.038 4.799 -24.312 1.00 62.25 99 LEU A C 1
ATOM 779 O O . LEU A 1 99 ? 29.792 5.727 -24.014 1.00 62.25 99 LEU A O 1
ATOM 783 N N . GLU A 1 100 ? 29.525 3.638 -24.772 1.00 55.03 100 GLU A N 1
ATOM 784 C CA . GLU A 1 100 ? 30.946 3.482 -25.141 1.00 55.03 100 GLU A CA 1
ATOM 785 C C . GLU A 1 100 ? 31.294 4.298 -26.395 1.00 55.03 100 GLU A C 1
ATOM 787 O O . GLU A 1 100 ? 32.340 4.952 -26.435 1.00 55.03 100 GLU A O 1
ATOM 792 N N . GLY A 1 101 ? 30.359 4.409 -27.346 1.00 53.34 101 GLY A N 1
ATOM 793 C CA . GLY A 1 101 ? 30.434 5.391 -28.435 1.00 53.34 101 GLY A CA 1
ATOM 794 C C . GLY A 1 101 ? 30.495 6.848 -27.942 1.00 53.34 101 GLY A C 1
ATOM 795 O O . GLY A 1 101 ? 31.137 7.692 -28.568 1.00 53.34 101 GLY A O 1
ATOM 796 N N . TYR A 1 102 ? 29.902 7.149 -26.781 1.00 50.38 102 TYR A N 1
ATOM 797 C CA . TYR A 1 102 ? 29.935 8.481 -26.161 1.00 50.38 102 TYR A CA 1
ATOM 798 C C . TYR A 1 102 ? 31.274 8.782 -25.462 1.00 50.38 102 TYR A C 1
ATOM 800 O O . TYR A 1 102 ? 31.772 9.906 -25.534 1.00 50.38 102 TYR A O 1
ATOM 808 N N . LYS A 1 103 ? 31.912 7.779 -24.839 1.00 50.91 103 LYS A N 1
ATOM 809 C CA . LYS A 1 103 ? 33.270 7.915 -24.273 1.00 50.91 103 LYS A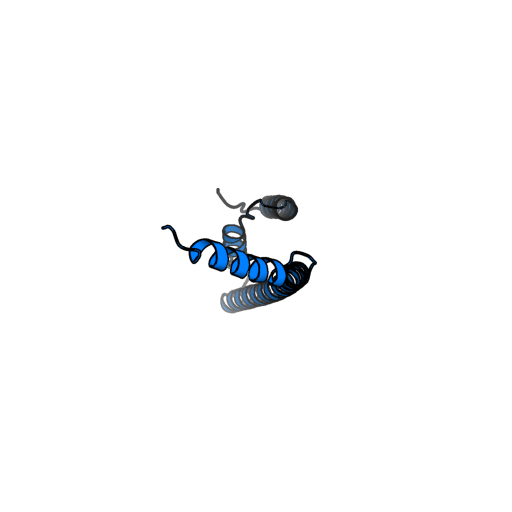 CA 1
ATOM 810 C C . LYS A 1 103 ? 34.347 8.043 -25.355 1.00 50.91 103 LYS A C 1
ATOM 812 O O . LYS A 1 103 ? 35.285 8.815 -25.167 1.00 50.91 103 LYS A O 1
ATOM 817 N N . ALA A 1 104 ? 34.186 7.375 -26.500 1.00 54.19 104 ALA A N 1
ATOM 818 C CA . ALA A 1 104 ? 35.077 7.541 -27.653 1.00 54.19 104 ALA A CA 1
ATOM 819 C C . ALA A 1 104 ? 35.041 8.969 -28.244 1.00 54.19 104 ALA A C 1
ATOM 821 O O . ALA A 1 104 ? 36.058 9.448 -28.736 1.00 54.19 104 ALA A O 1
ATOM 822 N N . MET A 1 105 ? 33.915 9.689 -28.128 1.00 49.03 105 MET A N 1
ATOM 823 C CA . MET A 1 105 ? 33.796 11.100 -28.536 1.00 49.03 105 MET A CA 1
ATOM 824 C C . MET A 1 105 ? 34.265 12.119 -27.482 1.00 49.03 105 MET A C 1
ATOM 826 O O . MET A 1 105 ? 34.534 13.261 -27.839 1.00 49.03 105 MET A O 1
ATOM 830 N N . GLN A 1 106 ? 34.389 11.744 -26.203 1.00 52.09 106 GLN A N 1
ATOM 831 C CA . GLN A 1 106 ? 34.949 12.626 -25.162 1.00 52.09 106 GLN A CA 1
ATOM 832 C C . GLN A 1 106 ? 36.467 12.470 -24.968 1.00 52.09 106 GLN A C 1
ATOM 834 O O . GLN A 1 106 ? 37.091 13.348 -24.378 1.00 52.09 106 GLN A O 1
ATOM 839 N N . GLY A 1 107 ? 37.063 11.374 -25.453 1.00 52.91 107 GLY A N 1
ATOM 840 C CA . GLY A 1 107 ? 38.509 11.115 -25.398 1.00 52.91 107 GLY A CA 1
ATOM 841 C C . GLY A 1 107 ? 39.272 11.375 -26.704 1.00 52.91 107 GLY A C 1
ATOM 842 O O . GLY A 1 107 ? 40.489 11.217 -26.725 1.00 52.91 107 GLY A O 1
ATOM 843 N N . GLY A 1 108 ? 38.585 11.752 -27.786 1.00 48.16 108 GLY A N 1
ATOM 844 C CA . GLY A 1 108 ? 39.208 12.144 -29.051 1.00 48.16 108 GLY A CA 1
ATOM 845 C C . GLY A 1 108 ? 39.692 13.591 -29.000 1.00 48.16 108 GLY A C 1
ATOM 846 O O . GLY A 1 108 ? 38.922 14.497 -29.295 1.00 48.16 108 GLY A O 1
ATOM 847 N N . GLU A 1 109 ? 40.940 13.762 -28.561 1.00 47.34 109 GLU A N 1
ATOM 848 C CA . GLU A 1 109 ? 41.824 14.934 -28.679 1.00 47.34 109 GLU A CA 1
ATOM 849 C C . GLU A 1 109 ? 41.209 16.204 -29.302 1.00 47.34 109 GLU A C 1
ATOM 851 O O . GLU A 1 109 ? 41.122 16.354 -30.522 1.00 47.34 109 GLU A O 1
ATOM 856 N N . ALA A 1 110 ? 40.890 17.182 -28.450 1.00 37.19 110 ALA A N 1
ATOM 857 C CA . ALA A 1 110 ? 40.994 18.576 -28.858 1.00 37.19 110 ALA A CA 1
ATOM 858 C C . ALA A 1 110 ? 42.490 18.936 -28.890 1.00 37.19 110 ALA A C 1
ATOM 860 O O . ALA A 1 110 ? 43.119 19.060 -27.836 1.00 37.19 110 ALA A O 1
ATOM 861 N N . LEU A 1 111 ? 43.036 19.021 -30.108 1.00 38.03 111 LEU A N 1
ATOM 862 C CA . LEU A 1 111 ? 44.239 19.793 -30.440 1.00 38.03 111 LEU A CA 1
ATOM 863 C C . LEU A 1 111 ? 44.109 21.248 -29.966 1.00 38.03 111 LEU A C 1
ATOM 865 O O . LEU A 1 111 ? 42.992 21.805 -30.090 1.00 38.03 111 LEU A O 1
#

Sequence (111 aa):
MKLPKTAEGKIKLAAELLQAAQQPGQPLPLGQLIDHLIAAQPQPESVTEKDHCWEEYQRARGLSLHLFDEYCRVGKVAQKRWDAWENAPGGLIEKLDSLEGYKAMQGGEAL

pLDDT: mean 73.87, std 13.73, range [37.19, 95.94]

Radius of gyration: 24.81 Å; Cα contacts (8 Å, |Δi|>4): 28; chains: 1; bounding box: 68×29×56 Å